Protein AF-A0A5K1A5N4-F1 (afdb_monomer)

InterPro domains:
  IPR001326 Translation elongation factor EF1B, beta/delta chains, conserved site [PS00825] (42-53)
  IPR014038 Translation elongation factor EF1B, beta/delta subunit, guanine nucleotide exchange domain [PF00736] (1-53)
  IPR014717 Translation elongation factor EF1B/small ribosomal subunit protein bS6 [G3DSA:3.30.70.60] (1-53)
  IPR036219 Translation elongation factor eEF-1beta-like superfamily [SSF54984] (1-53)
  IPR049720 Translation elongation factor EF1B, beta/delta subunit [PTHR11595] (1-53)

Mean predicted aligned error: 4.57 Å

Sequence (53 aa):
KLVPVGYGIKKLQIMMTIVDDLVSVDNLIEEHLTVEPANEYIQSCDIVAFNKI

Solvent-accessible surface area (backbone atoms only — not comparable to full-atom values): 3737 Å² total; per-residue (Å²): 90,79,42,81,78,53,97,90,44,62,46,84,48,80,89,84,87,79,53,78,94,80,48,57,69,66,55,46,43,60,72,53,46,59,26,88,78,41,39,84,78,36,92,75,87,82,86,89,79,86,78,91,130

Foldseek 3Di:
DWDDPDPPDTDDDDDDDDDPVPDDPVCCQPVPCCDPPNVVPHVHDDDPDDDDD

Organism: NCBI:txid210225

Radius 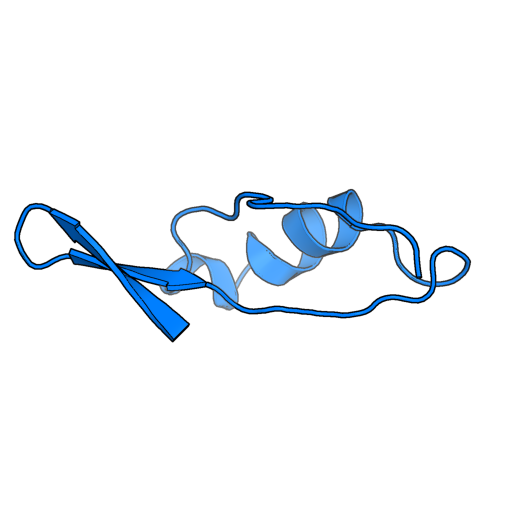of gyration: 12.69 Å; Cα contacts (8 Å, |Δi|>4): 33; chains: 1; bounding box: 27×19×33 Å

pLDDT: mean 87.24, std 3.01, range [75.0, 92.19]

Secondary structure (DSSP, 8-state):
-EEEEETTEEEE-------TTT--HHHHIIIIISSTTGGGT-S----------

Structure (mmCIF, N/CA/C/O backbone):
data_AF-A0A5K1A5N4-F1
#
_entry.id   AF-A0A5K1A5N4-F1
#
loop_
_atom_site.group_PDB
_atom_site.id
_atom_site.type_symbol
_atom_site.label_atom_id
_atom_site.label_alt_id
_atom_site.label_comp_id
_atom_site.label_asym_id
_atom_site.label_entity_id
_atom_site.label_seq_id
_atom_site.pdbx_PDB_ins_code
_atom_site.Cartn_x
_atom_site.Cartn_y
_atom_site.Cartn_z
_atom_site.occupancy
_atom_site.B_iso_or_equiv
_atom_site.auth_seq_id
_atom_site.auth_comp_id
_atom_site.auth_asym_id
_atom_site.auth_atom_id
_atom_site.pdbx_PDB_model_num
ATOM 1 N N . LYS A 1 1 ? -10.014 4.433 -1.581 1.00 86.56 1 LYS A N 1
ATOM 2 C CA . LYS A 1 1 ? -11.232 4.042 -0.833 1.00 86.56 1 LYS A CA 1
ATOM 3 C C . LYS A 1 1 ? -10.889 3.708 0.617 1.00 86.56 1 LYS A C 1
ATOM 5 O O . LYS A 1 1 ? -9.823 3.161 0.861 1.00 86.56 1 LYS A O 1
ATOM 10 N N . LEU A 1 2 ? -11.770 4.033 1.566 1.00 88.38 2 LEU A N 1
ATOM 11 C CA . LEU A 1 2 ? -11.627 3.616 2.966 1.00 88.38 2 LEU A CA 1
ATOM 12 C C . LEU A 1 2 ? -12.281 2.246 3.154 1.00 88.38 2 LEU A C 1
ATOM 14 O O . LEU A 1 2 ? -13.448 2.076 2.801 1.00 88.38 2 LEU A O 1
ATOM 18 N N . VAL A 1 3 ? -11.536 1.280 3.688 1.00 90.56 3 VAL A N 1
ATOM 19 C CA . VAL A 1 3 ? -12.007 -0.096 3.895 1.00 90.56 3 VAL A CA 1
ATOM 20 C C . VAL A 1 3 ? -12.078 -0.382 5.396 1.00 90.56 3 VAL A C 1
ATOM 22 O O . VAL A 1 3 ? -11.088 -0.147 6.090 1.00 90.56 3 VAL A O 1
ATOM 25 N N . PRO A 1 4 ? -13.215 -0.864 5.928 1.00 92.19 4 PRO A N 1
ATOM 26 C CA . PRO A 1 4 ? -13.309 -1.229 7.337 1.00 92.19 4 PRO A CA 1
ATOM 27 C C . PRO A 1 4 ? -12.430 -2.451 7.634 1.00 92.19 4 PRO A C 1
ATOM 29 O O . PRO A 1 4 ? -12.473 -3.432 6.894 1.00 92.19 4 PRO A O 1
ATOM 32 N N . VAL A 1 5 ? -11.645 -2.386 8.713 1.00 88.31 5 VAL A N 1
ATOM 33 C CA . VAL A 1 5 ? -10.815 -3.515 9.191 1.00 88.31 5 VAL A CA 1
ATOM 34 C C . VAL A 1 5 ? -11.335 -4.121 10.497 1.00 88.31 5 VAL A C 1
ATOM 36 O O . VAL A 1 5 ? -11.052 -5.277 10.784 1.00 88.31 5 VAL A O 1
ATOM 39 N N . GLY A 1 6 ? -12.140 -3.372 11.257 1.00 91.62 6 GLY A N 1
ATOM 40 C CA . GLY A 1 6 ? -12.742 -3.815 12.517 1.00 91.62 6 GLY A CA 1
ATOM 41 C C . GLY A 1 6 ? -12.701 -2.718 13.578 1.00 91.62 6 GLY A C 1
ATOM 42 O O . GLY A 1 6 ? -12.010 -1.721 13.402 1.00 91.62 6 GLY A O 1
ATOM 43 N N . TYR A 1 7 ? -13.462 -2.881 14.666 1.00 89.81 7 TYR A N 1
ATOM 44 C CA . TYR A 1 7 ? -13.411 -2.005 15.853 1.00 89.81 7 TYR A CA 1
ATOM 45 C C . TYR A 1 7 ? -13.5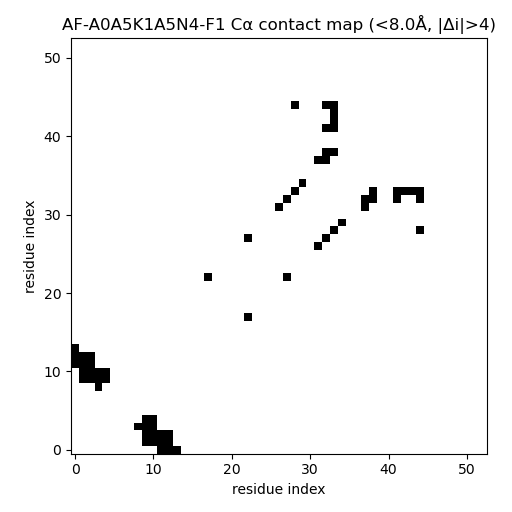23 -0.491 15.564 1.00 89.81 7 TYR A C 1
ATOM 47 O O . TYR A 1 7 ? -12.936 0.330 16.257 1.00 89.81 7 TYR A O 1
ATOM 55 N N . GLY A 1 8 ? -14.262 -0.106 14.515 1.00 89.69 8 GLY A N 1
ATOM 56 C CA . GLY A 1 8 ? -14.396 1.294 14.081 1.00 89.69 8 GLY A CA 1
ATOM 57 C C . GLY A 1 8 ? -13.213 1.843 13.269 1.00 89.69 8 GLY A C 1
ATOM 58 O O . GLY A 1 8 ? -13.307 2.947 12.736 1.00 89.69 8 GLY A O 1
ATOM 59 N N . ILE A 1 9 ? -12.142 1.067 13.101 1.00 90.81 9 ILE A N 1
ATOM 60 C CA . ILE A 1 9 ? -10.948 1.429 12.336 1.00 90.81 9 ILE A CA 1
ATOM 61 C C . ILE A 1 9 ? -11.199 1.190 10.841 1.00 90.81 9 ILE A C 1
ATOM 63 O O . ILE A 1 9 ? -11.748 0.162 10.416 1.00 90.81 9 ILE A O 1
ATOM 67 N N . LYS A 1 10 ? -10.777 2.155 10.022 1.00 89.50 10 LYS A N 1
ATOM 68 C CA . LYS A 1 10 ? -10.808 2.076 8.559 1.00 89.50 10 LYS A CA 1
ATOM 69 C C . LYS A 1 10 ? -9.399 2.280 8.021 1.00 89.50 10 LYS A C 1
ATOM 71 O O . LYS A 1 10 ? -8.763 3.270 8.363 1.00 89.50 10 LYS A O 1
ATOM 76 N N . LYS A 1 11 ? -8.945 1.383 7.145 1.00 90.12 11 LYS A N 1
ATOM 77 C CA . LYS A 1 11 ? -7.680 1.549 6.423 1.00 90.12 11 LYS A CA 1
ATOM 78 C C . LYS A 1 11 ? -7.886 2.337 5.137 1.00 90.12 11 LYS A C 1
ATOM 80 O O . LYS A 1 11 ? -8.908 2.179 4.457 1.00 90.12 11 LYS A O 1
ATOM 85 N N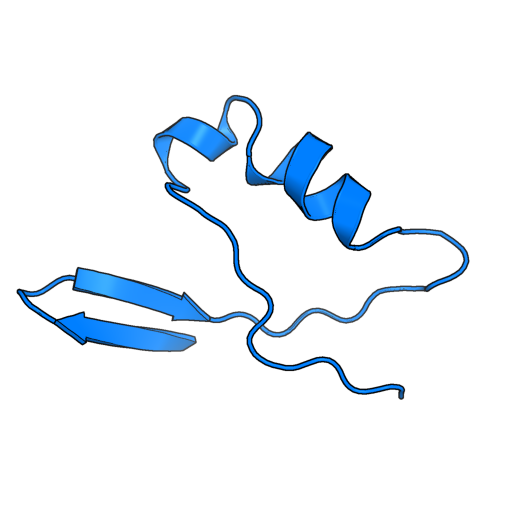 . LEU A 1 12 ? -6.906 3.157 4.781 1.00 90.38 12 LEU A N 1
ATOM 86 C CA . LEU A 1 12 ? -6.863 3.822 3.487 1.00 90.38 12 LEU A CA 1
ATOM 87 C C . LEU A 1 12 ? -6.312 2.853 2.438 1.00 90.38 12 LEU A C 1
ATOM 89 O O . LEU A 1 12 ? -5.184 2.395 2.543 1.00 90.38 12 LEU A O 1
ATOM 93 N N . GLN A 1 13 ? -7.111 2.540 1.418 1.00 89.94 13 GLN A N 1
ATOM 94 C CA . GLN A 1 13 ? -6.670 1.783 0.250 1.00 89.94 13 GLN A CA 1
ATOM 95 C C . GLN A 1 13 ? -6.661 2.703 -0.968 1.00 89.94 13 GLN A C 1
ATOM 97 O O . GLN A 1 13 ? -7.725 3.099 -1.455 1.00 89.94 13 GLN A O 1
ATOM 102 N N . ILE A 1 14 ? -5.480 3.034 -1.474 1.00 89.50 14 ILE A N 1
ATOM 103 C CA . ILE A 1 14 ? -5.293 3.876 -2.657 1.00 89.50 14 ILE A CA 1
ATOM 104 C C . ILE A 1 14 ? -4.686 3.052 -3.797 1.00 89.50 14 ILE A C 1
ATOM 106 O O . ILE A 1 14 ? -3.955 2.099 -3.550 1.00 89.50 14 ILE A O 1
ATOM 110 N N . MET A 1 15 ? -5.051 3.380 -5.038 1.00 89.50 15 MET A N 1
ATOM 111 C CA . MET A 1 15 ? -4.356 2.872 -6.221 1.00 89.50 15 MET A CA 1
ATOM 112 C C . MET A 1 15 ? -3.390 3.951 -6.689 1.00 89.50 15 MET A C 1
ATOM 114 O O . MET A 1 15 ? -3.780 5.113 -6.790 1.00 89.50 15 MET A O 1
ATOM 118 N N . MET A 1 16 ? -2.157 3.551 -6.964 1.00 87.25 16 MET A N 1
ATOM 119 C CA . MET A 1 16 ? -1.106 4.412 -7.482 1.00 87.25 16 MET A CA 1
ATOM 120 C C . MET A 1 16 ? -0.450 3.703 -8.660 1.00 87.25 16 MET A C 1
ATOM 122 O O . MET A 1 16 ? -0.309 2.481 -8.650 1.00 87.25 16 MET A O 1
ATOM 126 N N . THR A 1 17 ? -0.056 4.476 -9.663 1.00 88.38 17 THR A N 1
ATOM 127 C CA . THR A 1 17 ? 0.743 3.995 -10.787 1.00 88.38 17 THR A CA 1
ATOM 128 C C . THR A 1 17 ? 2.111 4.644 -10.683 1.00 88.38 17 THR A C 1
ATOM 130 O O . THR A 1 17 ? 2.202 5.849 -10.452 1.00 88.38 17 THR A O 1
ATOM 133 N N . ILE A 1 18 ? 3.156 3.837 -10.818 1.00 87.38 18 ILE A N 1
ATOM 134 C CA . ILE A 1 18 ? 4.547 4.282 -10.781 1.00 87.38 18 ILE A CA 1
ATOM 135 C C . ILE A 1 18 ? 5.229 3.951 -12.101 1.00 87.38 18 ILE A C 1
ATOM 137 O O . ILE A 1 18 ? 4.753 3.113 -12.864 1.00 87.38 18 ILE A O 1
ATOM 141 N N . VAL A 1 19 ? 6.345 4.626 -12.353 1.00 90.38 19 VAL A N 1
ATOM 142 C CA . VAL A 1 19 ? 7.256 4.285 -13.442 1.00 90.38 19 VAL A CA 1
ATOM 143 C C . VAL A 1 19 ? 8.388 3.463 -12.834 1.00 90.38 19 VAL A C 1
ATOM 145 O O . VAL A 1 19 ? 9.160 4.010 -12.047 1.00 90.38 19 VAL A O 1
ATOM 148 N N . ASP A 1 20 ? 8.474 2.180 -13.198 1.00 86.19 20 ASP A N 1
ATOM 149 C CA . ASP A 1 20 ? 9.448 1.223 -12.639 1.00 86.19 20 ASP A CA 1
ATOM 150 C C . ASP A 1 20 ? 10.906 1.717 -12.772 1.00 86.19 20 ASP A C 1
ATOM 152 O O . ASP A 1 20 ? 11.720 1.488 -11.883 1.00 86.19 20 ASP A O 1
ATOM 156 N N . ASP A 1 21 ? 11.223 2.459 -13.841 1.00 90.50 21 ASP A N 1
ATOM 157 C CA . ASP A 1 21 ? 12.565 3.013 -14.083 1.00 90.50 21 ASP A CA 1
ATOM 158 C C . ASP A 1 21 ? 12.935 4.184 -13.150 1.00 90.50 21 ASP A C 1
ATOM 160 O O . ASP A 1 21 ? 14.105 4.555 -13.059 1.00 90.50 21 ASP A O 1
ATOM 164 N N . LEU A 1 22 ? 11.952 4.808 -12.489 1.00 89.81 22 LEU A N 1
ATOM 165 C CA . LEU A 1 22 ? 12.145 6.031 -11.697 1.00 89.81 22 LEU A CA 1
ATOM 166 C C . LEU A 1 22 ? 11.869 5.841 -10.206 1.00 89.81 22 LEU A C 1
ATOM 168 O O . LEU A 1 22 ? 12.439 6.564 -9.390 1.00 89.81 22 LEU A O 1
ATOM 172 N N . VAL A 1 23 ? 10.967 4.928 -9.842 1.00 88.50 23 VAL A N 1
ATOM 173 C CA . VAL A 1 23 ? 10.480 4.788 -8.466 1.00 88.50 23 VAL A CA 1
ATOM 174 C C . VAL A 1 23 ? 10.461 3.318 -8.070 1.00 88.50 23 VAL A C 1
ATOM 176 O O . VAL A 1 23 ? 9.734 2.521 -8.653 1.00 88.50 23 VAL A O 1
ATOM 179 N N . SER A 1 24 ? 11.210 2.980 -7.021 1.00 89.25 24 SER A N 1
ATOM 180 C CA . SER A 1 24 ? 11.089 1.690 -6.339 1.00 89.25 24 SER A CA 1
ATOM 181 C C . SER A 1 24 ? 9.944 1.745 -5.327 1.00 89.25 24 SER A C 1
ATOM 183 O O . SER A 1 24 ? 9.856 2.689 -4.536 1.00 89.25 24 SER A O 1
ATOM 185 N N . VAL A 1 25 ? 9.068 0.735 -5.338 1.00 86.75 25 VAL A N 1
ATOM 186 C CA . VAL A 1 25 ? 7.960 0.622 -4.373 1.00 86.75 25 VAL A CA 1
ATOM 187 C C . VAL A 1 25 ? 8.494 0.491 -2.948 1.00 86.75 25 VAL A C 1
ATOM 189 O O . VAL A 1 25 ? 7.963 1.132 -2.045 1.00 86.75 25 VAL A O 1
ATOM 192 N N . ASP A 1 26 ? 9.565 -0.282 -2.767 1.00 87.69 26 ASP A N 1
ATOM 193 C CA . ASP A 1 26 ? 10.176 -0.506 -1.457 1.00 87.69 26 ASP A CA 1
ATOM 194 C C . ASP A 1 26 ? 10.739 0.807 -0.896 1.00 87.69 26 ASP A C 1
ATOM 196 O O . ASP A 1 26 ? 10.405 1.193 0.222 1.00 87.69 26 ASP A O 1
ATOM 200 N N . ASN A 1 27 ? 11.474 1.573 -1.716 1.00 89.00 27 ASN A N 1
ATOM 201 C CA . ASN A 1 27 ? 12.018 2.872 -1.303 1.00 89.00 27 ASN A CA 1
ATOM 202 C C . ASN A 1 27 ? 10.906 3.871 -0.971 1.00 89.00 27 ASN A C 1
ATOM 204 O O . ASN A 1 27 ? 11.014 4.615 -0.004 1.00 89.00 27 ASN A O 1
ATOM 208 N N . LEU A 1 28 ? 9.819 3.901 -1.748 1.00 88.56 28 LEU A N 1
ATOM 209 C CA . LEU A 1 28 ? 8.695 4.791 -1.458 1.00 88.56 28 LEU A CA 1
ATOM 210 C C . LEU A 1 28 ? 8.057 4.468 -0.099 1.00 88.56 28 LEU A C 1
ATOM 212 O O . LEU A 1 28 ? 7.680 5.376 0.645 1.00 88.56 28 LEU A O 1
ATOM 216 N N . ILE A 1 29 ? 7.907 3.184 0.221 1.00 87.75 29 ILE A N 1
ATOM 217 C CA . ILE A 1 29 ? 7.331 2.771 1.497 1.00 87.75 29 ILE A CA 1
ATOM 218 C C . ILE A 1 29 ? 8.280 3.152 2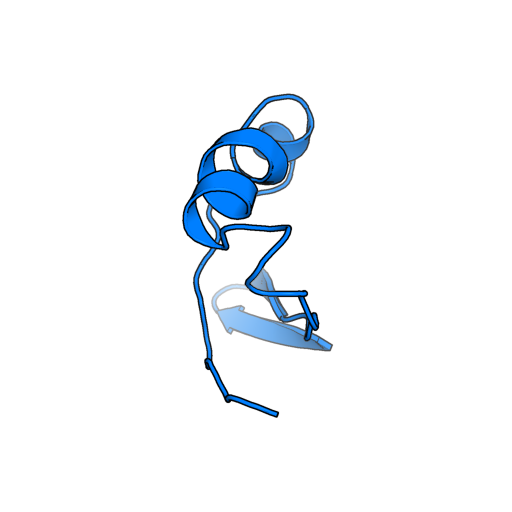.633 1.00 87.75 29 ILE A C 1
ATOM 220 O O . ILE A 1 29 ? 7.863 3.879 3.534 1.00 87.75 29 ILE A O 1
ATOM 224 N N . GLU A 1 30 ? 9.541 2.733 2.549 1.00 86.19 30 GLU A N 1
ATOM 225 C CA . GLU A 1 30 ? 10.512 2.881 3.634 1.00 86.19 30 GLU A CA 1
ATOM 226 C C . GLU A 1 30 ? 10.983 4.322 3.846 1.00 86.19 30 GLU A C 1
ATOM 228 O O . GLU A 1 30 ? 11.094 4.756 4.991 1.00 86.19 30 GLU A O 1
ATOM 233 N N . GLU A 1 31 ? 11.232 5.074 2.770 1.00 86.94 31 GLU A N 1
ATOM 234 C CA . GLU A 1 31 ? 11.858 6.403 2.821 1.00 86.94 31 GLU A CA 1
ATOM 235 C C . GLU A 1 31 ? 10.860 7.563 2.756 1.00 86.94 31 G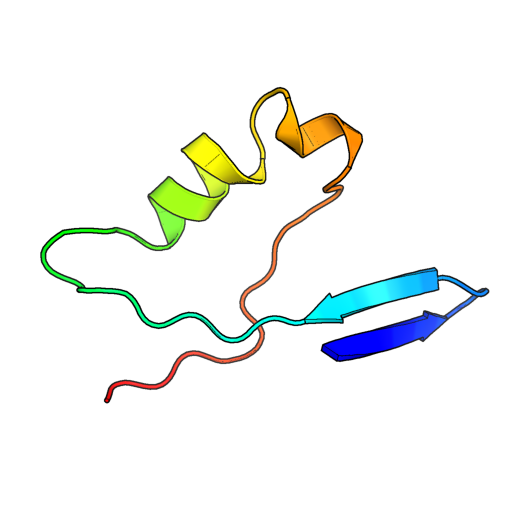LU A C 1
ATOM 237 O O . GLU A 1 31 ? 11.250 8.707 2.993 1.00 86.94 31 GLU A O 1
ATOM 242 N N . HIS A 1 32 ? 9.589 7.322 2.410 1.00 85.25 32 HIS A N 1
ATOM 243 C CA . HIS A 1 32 ? 8.575 8.385 2.324 1.00 85.25 32 HIS A CA 1
ATOM 244 C C . HIS A 1 32 ? 7.327 8.111 3.162 1.00 85.25 32 HIS A C 1
ATOM 246 O O . HIS A 1 32 ? 6.846 9.024 3.832 1.00 85.25 32 HIS A O 1
ATOM 252 N N . LEU A 1 33 ? 6.786 6.889 3.146 1.00 84.88 33 LEU A N 1
ATOM 253 C CA . LEU A 1 33 ? 5.529 6.595 3.847 1.00 84.88 33 LEU A CA 1
ATOM 254 C C . LEU A 1 33 ? 5.734 6.238 5.323 1.00 84.88 33 LEU A C 1
ATOM 256 O O . LEU A 1 33 ? 4.876 6.578 6.137 1.00 84.88 33 LEU A O 1
ATOM 260 N N . THR A 1 34 ? 6.848 5.594 5.681 1.00 84.44 34 THR A N 1
ATOM 261 C CA . THR A 1 34 ? 7.158 5.203 7.071 1.00 84.44 34 THR A CA 1
ATOM 262 C C . THR A 1 34 ? 8.132 6.140 7.789 1.00 84.44 34 THR A C 1
ATOM 264 O O . THR A 1 34 ? 8.510 5.871 8.927 1.00 84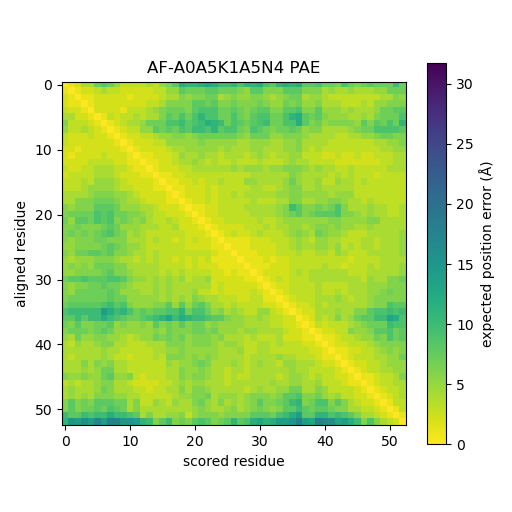.44 34 THR A O 1
ATOM 267 N N . VAL A 1 35 ? 8.535 7.249 7.163 1.00 86.75 35 VAL A N 1
ATOM 268 C CA . VAL A 1 35 ? 9.406 8.266 7.783 1.00 86.75 35 VAL A CA 1
ATOM 269 C C . VAL A 1 35 ? 8.613 9.454 8.324 1.00 86.75 35 VAL A C 1
ATOM 271 O O . VAL A 1 35 ? 7.431 9.638 8.023 1.00 86.75 35 VAL A O 1
ATOM 274 N N . GLU A 1 36 ? 9.262 10.298 9.124 1.00 83.38 36 GLU A N 1
ATOM 275 C CA . GLU A 1 36 ? 8.677 11.566 9.557 1.00 83.38 36 GLU A CA 1
ATOM 276 C C . GLU A 1 36 ? 8.499 12.542 8.379 1.00 83.38 36 GLU A C 1
ATOM 278 O O . GLU A 1 36 ? 9.377 12.638 7.518 1.00 83.38 36 GLU A O 1
ATOM 283 N N . PRO A 1 37 ? 7.380 13.292 8.321 1.00 81.19 37 PRO A N 1
ATOM 284 C CA . PRO A 1 37 ? 6.311 13.388 9.327 1.00 81.19 37 PRO A CA 1
ATOM 285 C C . PRO A 1 37 ? 5.154 12.389 9.120 1.00 81.19 37 PRO A C 1
ATOM 287 O O . PRO A 1 37 ? 4.205 12.364 9.900 1.00 81.19 37 PRO A O 1
ATOM 290 N N . ALA A 1 38 ? 5.188 11.576 8.061 1.00 83.25 38 ALA A N 1
ATOM 291 C CA . ALA A 1 38 ? 4.075 10.703 7.684 1.00 83.25 38 ALA A CA 1
ATOM 292 C C . ALA A 1 38 ? 3.813 9.577 8.705 1.00 83.25 38 ALA A C 1
ATOM 294 O O . ALA A 1 38 ? 2.657 9.193 8.906 1.00 83.25 38 ALA A O 1
ATOM 295 N N . ASN A 1 39 ? 4.853 9.114 9.403 1.00 84.50 39 ASN A N 1
ATOM 296 C CA . ASN A 1 39 ? 4.782 8.076 10.440 1.00 84.50 39 ASN A CA 1
ATOM 297 C C . ASN A 1 39 ? 3.863 8.436 11.635 1.00 84.50 39 ASN A C 1
ATOM 299 O O . ASN A 1 39 ? 3.391 7.554 12.345 1.00 84.50 39 ASN A O 1
ATOM 303 N N . GLU A 1 40 ? 3.534 9.717 11.852 1.00 87.88 40 GLU A N 1
ATOM 304 C CA . GLU A 1 40 ? 2.544 10.112 12.873 1.00 87.88 40 GLU A CA 1
ATOM 305 C C . GLU A 1 40 ? 1.108 9.700 12.500 1.00 87.88 40 GLU A C 1
ATOM 307 O O . GLU A 1 40 ? 0.254 9.505 13.369 1.00 87.88 40 GLU A O 1
ATOM 312 N N . TYR A 1 41 ? 0.835 9.564 11.200 1.00 86.06 41 TYR A N 1
ATOM 313 C CA . TYR A 1 41 ? -0.488 9.264 10.648 1.00 86.06 41 TYR A CA 1
ATOM 314 C C . TYR A 1 41 ? -0.580 7.845 10.077 1.00 86.06 41 TYR A C 1
ATOM 316 O O . TYR A 1 41 ? -1.671 7.270 10.015 1.00 86.06 41 TYR A O 1
ATOM 324 N N . ILE A 1 42 ? 0.546 7.289 9.630 1.00 85.88 42 ILE A N 1
ATOM 325 C CA . ILE A 1 42 ? 0.633 6.006 8.933 1.00 85.88 42 ILE A CA 1
ATOM 326 C C . ILE A 1 42 ? 1.308 4.994 9.859 1.00 85.88 42 ILE A C 1
ATOM 328 O O . ILE A 1 42 ? 2.514 5.027 10.044 1.00 85.88 42 ILE A O 1
ATOM 332 N N . GLN A 1 43 ? 0.525 4.068 10.419 1.00 85.69 43 GLN A N 1
ATOM 333 C CA . GLN A 1 43 ? 1.050 3.019 11.306 1.00 85.69 43 GLN A CA 1
ATOM 334 C C . GLN A 1 43 ? 1.840 1.938 10.554 1.00 85.69 43 GLN A C 1
ATOM 336 O O . GLN A 1 43 ? 2.773 1.354 11.096 1.00 85.69 43 GLN A O 1
ATOM 341 N N . SER A 1 44 ? 1.425 1.631 9.326 1.00 85.19 44 SER A N 1
ATOM 342 C CA . SER A 1 44 ? 2.085 0.690 8.424 1.00 85.19 44 SER A CA 1
ATOM 343 C C . SER A 1 44 ? 1.583 0.906 6.997 1.00 85.19 44 SER A C 1
ATOM 345 O O . SER A 1 44 ? 0.509 1.482 6.781 1.00 85.19 44 SER A O 1
ATOM 347 N N . CYS A 1 45 ? 2.344 0.431 6.014 1.00 87.56 45 CYS A N 1
ATOM 348 C CA . CYS A 1 45 ? 1.926 0.399 4.619 1.00 87.56 45 CYS A CA 1
ATOM 349 C C . CYS A 1 45 ? 2.054 -1.027 4.074 1.00 87.56 45 CYS A C 1
ATOM 351 O O . CYS A 1 45 ? 3.077 -1.668 4.281 1.00 87.56 45 CYS A O 1
ATOM 353 N N . ASP A 1 46 ? 1.022 -1.504 3.374 1.00 87.38 46 ASP A N 1
ATOM 354 C CA . ASP A 1 46 ? 0.968 -2.849 2.794 1.00 87.38 46 ASP A CA 1
ATOM 355 C C . ASP A 1 46 ? 0.528 -2.789 1.328 1.00 87.38 46 ASP A C 1
ATOM 357 O O . ASP A 1 46 ? -0.392 -2.046 0.958 1.00 87.38 46 ASP A O 1
ATOM 361 N N . ILE A 1 47 ? 1.118 -3.648 0.497 1.00 87.88 47 ILE A N 1
ATOM 362 C CA . ILE A 1 47 ? 0.734 -3.801 -0.907 1.00 87.88 47 ILE A CA 1
ATOM 363 C C . ILE A 1 47 ? -0.461 -4.756 -0.992 1.00 87.88 47 ILE A C 1
ATOM 365 O O . ILE A 1 47 ? -0.345 -5.953 -0.745 1.00 87.88 47 ILE A O 1
ATOM 369 N N . VAL A 1 48 ? -1.633 -4.235 -1.368 1.00 86.81 48 VAL A N 1
ATOM 370 C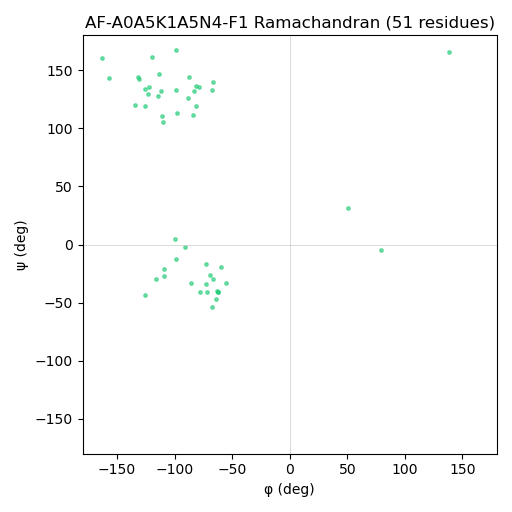 CA . VAL A 1 48 ? -2.850 -5.060 -1.499 1.00 86.81 48 VAL A CA 1
ATOM 371 C C . VAL A 1 48 ? -2.856 -5.875 -2.793 1.00 86.81 48 VAL A C 1
ATOM 373 O O . VAL A 1 48 ? -3.301 -7.018 -2.803 1.00 86.81 48 VAL A O 1
ATOM 376 N N . ALA A 1 49 ? -2.422 -5.267 -3.894 1.00 86.38 49 ALA A N 1
ATOM 377 C CA . ALA A 1 49 ? -2.321 -5.903 -5.199 1.00 86.38 49 ALA A CA 1
ATOM 378 C C . ALA A 1 49 ? -1.296 -5.145 -6.046 1.00 86.38 49 ALA A C 1
ATOM 380 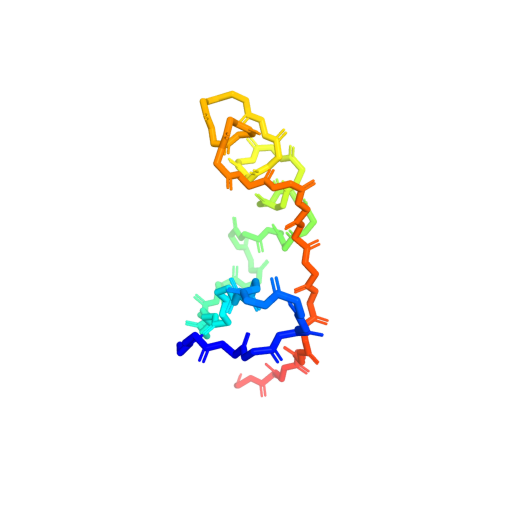O O . ALA A 1 49 ? -1.245 -3.916 -5.988 1.00 86.38 49 ALA A O 1
ATOM 381 N N . PHE A 1 50 ? -0.530 -5.874 -6.851 1.00 83.38 50 PHE A N 1
ATOM 382 C CA . PHE A 1 50 ? 0.428 -5.315 -7.797 1.00 83.38 50 PHE A CA 1
ATOM 383 C C . PHE A 1 50 ? 0.121 -5.871 -9.188 1.00 83.38 50 PHE A C 1
ATOM 385 O O . PHE A 1 50 ? 0.143 -7.084 -9.387 1.00 83.38 50 PHE A O 1
ATOM 392 N N . ASN A 1 51 ? -0.207 -4.989 -10.133 1.00 87.12 51 ASN A N 1
ATOM 393 C CA . ASN A 1 51 ? -0.489 -5.350 -11.520 1.00 87.12 51 ASN A CA 1
ATOM 394 C C . ASN A 1 51 ? 0.468 -4.582 -12.430 1.00 87.12 51 ASN A C 1
ATOM 396 O O . ASN A 1 51 ? 0.637 -3.377 -12.247 1.00 87.12 51 ASN A O 1
ATOM 400 N N . LYS A 1 52 ? 1.046 -5.265 -13.422 1.00 80.44 52 LYS A N 1
ATOM 401 C CA . LYS A 1 52 ? 1.763 -4.598 -14.514 1.00 80.44 52 L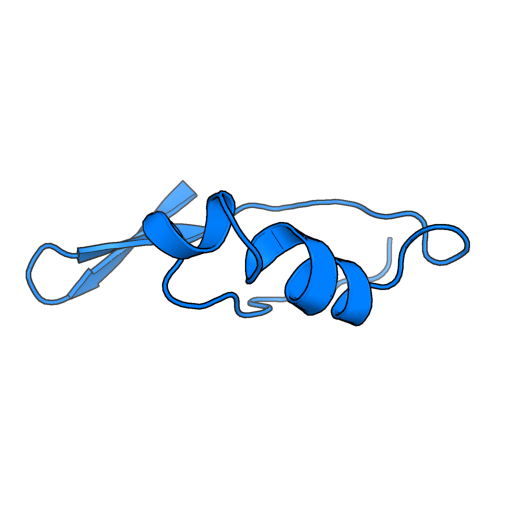YS A CA 1
ATOM 402 C C . LYS A 1 52 ? 0.750 -4.063 -15.523 1.00 80.44 52 LYS A C 1
ATOM 404 O O . LYS A 1 52 ? -0.210 -4.768 -15.843 1.00 80.44 52 LYS A O 1
ATOM 409 N N . ILE A 1 53 ? 0.962 -2.828 -15.968 1.00 75.00 53 ILE A N 1
ATOM 410 C CA . ILE A 1 53 ? 0.148 -2.134 -16.974 1.00 75.00 53 ILE A CA 1
ATOM 411 C C . ILE A 1 53 ? 0.957 -2.031 -18.263 1.00 75.00 53 ILE A C 1
ATOM 413 O O . ILE A 1 53 ? 2.190 -1.856 -18.148 1.00 75.00 53 ILE A O 1
#